Protein AF-A0A925UVD7-F1 (afdb_monomer)

Secondary structure (DSSP, 8-state):
----EEEEE-TTS-EEEEEEHHHHHHHHHTTSEEEEEE-SSPEEETTEEE--EEEEEESS---

Mean predicted aligned error: 3.49 Å

Sequence (63 aa):
MATHEVLVLNSNYEPLNVCNMRRAIALMLLGKAEVLQQRDHPLATIRGNQSAPSVLKMRYQVR

Solvent-accessible surface area (backbone atoms only — not comparable to full-atom values): 3707 Å² total; per-residue (Å²): 129,86,78,53,59,20,44,32,23,28,52,86,68,45,87,66,48,76,41,49,50,70,60,52,50,50,35,43,76,70,66,48,29,46,77,78,37,65,46,95,66,56,40,83,47,100,91,43,78,39,88,28,58,40,27,35,31,30,77,53,78,77,130

Str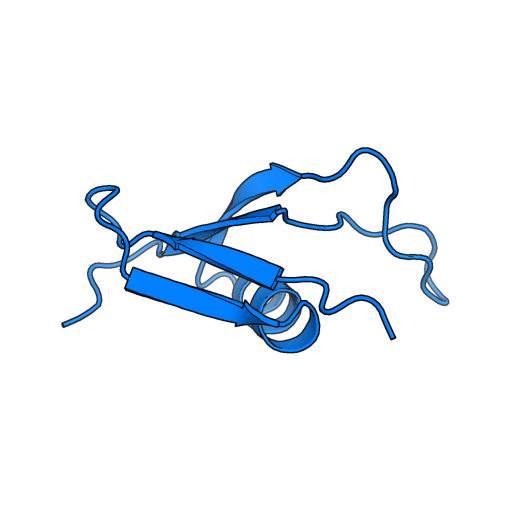ucture (mmCIF, N/CA/C/O backbone):
data_AF-A0A925UVD7-F1
#
_entry.id   AF-A0A925UVD7-F1
#
loop_
_atom_site.group_PDB
_atom_site.id
_atom_site.type_symbol
_atom_site.label_atom_id
_atom_site.label_alt_id
_atom_site.label_comp_id
_atom_site.label_asym_id
_atom_site.label_entity_id
_atom_site.label_seq_id
_atom_site.pdbx_PDB_ins_code
_atom_site.Cartn_x
_atom_site.Cartn_y
_atom_site.Cartn_z
_atom_site.occupancy
_atom_site.B_iso_or_equiv
_atom_site.auth_seq_id
_atom_site.auth_comp_id
_atom_site.auth_asym_id
_atom_site.auth_atom_id
_atom_site.pdbx_PDB_model_num
ATOM 1 N N . MET A 1 1 ? 20.207 1.166 -7.435 1.00 44.03 1 MET A N 1
ATOM 2 C CA . MET A 1 1 ? 18.896 0.488 -7.552 1.00 44.03 1 MET A CA 1
ATOM 3 C C . MET A 1 1 ? 17.841 1.483 -7.114 1.00 44.03 1 MET A C 1
ATOM 5 O O . MET A 1 1 ? 17.904 1.902 -5.968 1.00 44.03 1 MET A O 1
ATOM 9 N N . ALA A 1 2 ? 16.953 1.937 -8.001 1.00 52.38 2 ALA A N 1
ATOM 10 C CA . ALA A 1 2 ? 15.933 2.911 -7.615 1.00 52.38 2 ALA A CA 1
ATOM 11 C C . ALA A 1 2 ? 15.030 2.297 -6.535 1.00 52.38 2 ALA A C 1
ATOM 13 O O . ALA A 1 2 ? 14.347 1.298 -6.779 1.00 52.38 2 ALA A O 1
ATOM 14 N N . THR A 1 3 ? 15.060 2.861 -5.331 1.00 61.75 3 THR A N 1
ATOM 15 C CA . THR A 1 3 ? 14.118 2.539 -4.266 1.00 61.75 3 THR A CA 1
ATOM 16 C C . THR A 1 3 ? 12.739 2.961 -4.7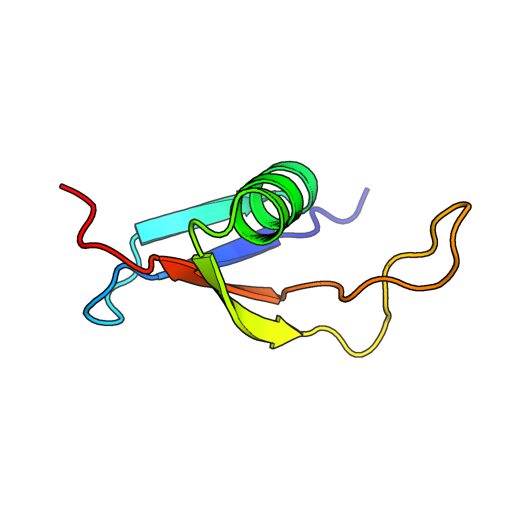59 1.00 61.75 3 THR A C 1
ATOM 18 O O . THR A 1 3 ? 12.425 4.138 -4.904 1.00 61.75 3 THR A O 1
ATOM 21 N N . HIS A 1 4 ? 11.916 1.983 -5.136 1.00 82.69 4 HIS A N 1
ATOM 22 C CA . HIS A 1 4 ? 10.531 2.237 -5.524 1.00 82.69 4 HIS A CA 1
ATOM 23 C C . HIS A 1 4 ? 9.733 2.468 -4.243 1.00 82.69 4 HIS A C 1
ATOM 25 O O . HIS A 1 4 ? 9.087 1.558 -3.719 1.00 82.69 4 HIS A O 1
ATOM 31 N N . GLU A 1 5 ? 9.900 3.667 -3.697 1.00 94.44 5 GLU A N 1
ATOM 32 C CA . GLU A 1 5 ? 9.210 4.140 -2.510 1.00 94.44 5 GLU A CA 1
ATOM 33 C C . GLU A 1 5 ? 7.739 4.392 -2.820 1.00 94.44 5 GLU A C 1
ATOM 35 O O . GLU A 1 5 ? 7.365 4.827 -3.918 1.00 94.44 5 GLU A O 1
ATOM 40 N N . VAL A 1 6 ? 6.914 4.058 -1.838 1.00 96.88 6 VAL A N 1
ATOM 41 C CA . VAL A 1 6 ? 5.464 4.170 -1.870 1.00 96.88 6 VAL A CA 1
ATOM 42 C C . VAL A 1 6 ? 5.035 4.833 -0.576 1.00 96.88 6 VAL A C 1
ATOM 44 O O . VAL A 1 6 ? 5.285 4.298 0.510 1.00 96.88 6 VAL A O 1
ATOM 47 N N . LEU A 1 7 ? 4.384 5.985 -0.694 1.00 98.12 7 LEU A N 1
ATOM 48 C CA . LEU A 1 7 ? 3.787 6.667 0.443 1.00 98.12 7 LEU A CA 1
ATOM 49 C C . LEU A 1 7 ? 2.556 5.884 0.899 1.00 98.12 7 LEU A C 1
ATOM 51 O O . LEU A 1 7 ? 1.683 5.546 0.102 1.00 98.12 7 LEU A O 1
ATOM 55 N N . VAL A 1 8 ? 2.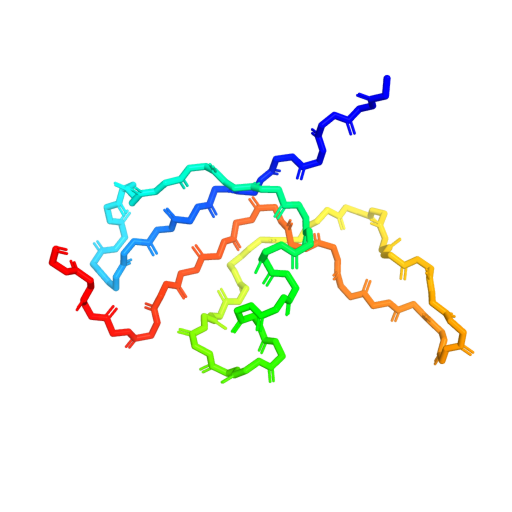486 5.592 2.188 1.00 98.19 8 VAL A N 1
ATOM 56 C CA . VAL A 1 8 ? 1.335 4.965 2.826 1.00 98.19 8 VAL A CA 1
ATOM 57 C C . VAL A 1 8 ? 0.681 6.007 3.710 1.00 98.19 8 VAL A C 1
ATOM 59 O O . VAL A 1 8 ? 1.309 6.545 4.621 1.00 98.19 8 VAL A O 1
ATOM 62 N N . LEU A 1 9 ? -0.587 6.268 3.438 1.00 98.56 9 LEU A N 1
ATOM 63 C CA . LEU A 1 9 ? -1.448 7.112 4.243 1.00 98.56 9 LEU A CA 1
ATOM 64 C C . LEU A 1 9 ? -2.305 6.251 5.162 1.00 98.56 9 LEU A C 1
ATOM 66 O O . LEU A 1 9 ? -2.688 5.124 4.825 1.00 98.56 9 LEU A O 1
ATOM 70 N N . ASN A 1 10 ? -2.631 6.802 6.318 1.00 98.06 10 ASN A N 1
ATOM 71 C CA . ASN A 1 10 ? -3.626 6.238 7.207 1.00 98.06 10 ASN A CA 1
ATOM 72 C C . ASN A 1 10 ? -5.044 6.465 6.642 1.00 98.06 10 ASN A C 1
ATOM 74 O O . ASN A 1 10 ? -5.224 7.149 5.631 1.00 98.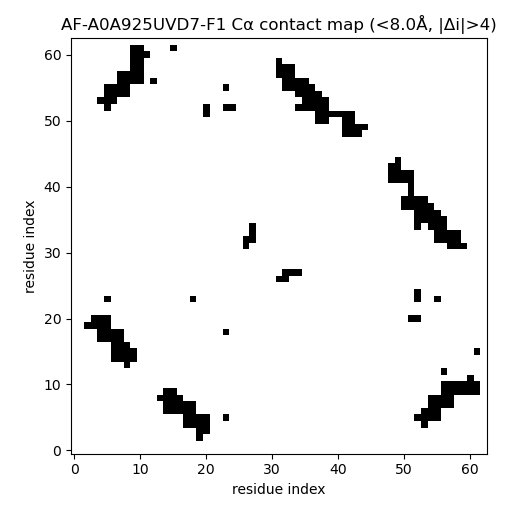06 10 ASN A O 1
ATOM 78 N N . SER A 1 11 ? -6.073 5.890 7.270 1.00 97.38 11 SER A N 1
ATOM 79 C CA . SER A 1 11 ? -7.449 5.989 6.757 1.00 97.38 11 SER A CA 1
ATOM 80 C C . SER A 1 11 ? -8.000 7.422 6.726 1.00 97.38 11 SER A C 1
ATOM 82 O O . SER A 1 11 ? -8.854 7.734 5.899 1.00 97.38 11 SER A O 1
ATOM 84 N N . ASN A 1 12 ? -7.445 8.303 7.562 1.00 97.12 12 ASN A N 1
ATOM 85 C CA . ASN A 1 12 ? -7.723 9.738 7.630 1.00 97.12 12 ASN A CA 1
ATOM 86 C C . ASN A 1 12 ? -6.814 10.605 6.726 1.00 97.12 12 ASN A C 1
ATOM 88 O O . ASN A 1 12 ? -6.782 11.816 6.906 1.00 97.12 12 ASN A O 1
ATOM 92 N N . TYR A 1 13 ? -6.090 10.014 5.767 1.00 97.56 13 TYR A N 1
ATOM 93 C CA . TYR A 1 13 ? -5.151 10.690 4.852 1.00 97.56 13 TYR A CA 1
ATOM 94 C C . T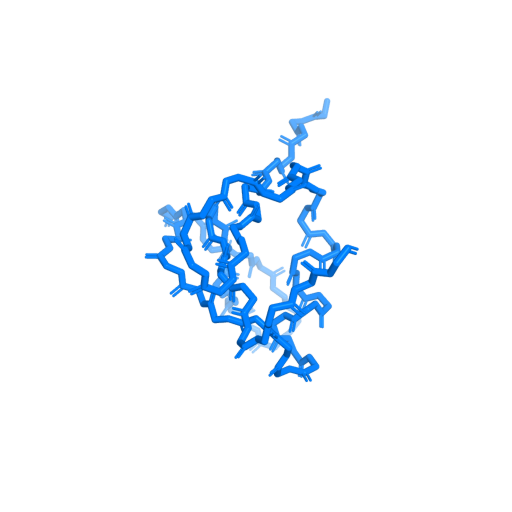YR A 1 13 ? -3.873 11.262 5.490 1.00 97.56 13 TYR A C 1
ATOM 96 O O . TYR A 1 13 ? -3.049 11.832 4.775 1.00 97.56 13 TYR A O 1
ATOM 104 N N . GLU A 1 14 ? -3.641 11.065 6.788 1.00 97.88 14 GLU A N 1
ATOM 105 C CA . GLU A 1 14 ? -2.370 11.453 7.405 1.00 97.88 14 GLU A CA 1
ATOM 106 C C . GLU A 1 14 ? -1.224 10.537 6.936 1.00 97.88 14 GLU A C 1
ATOM 108 O O . GLU A 1 14 ? -1.441 9.336 6.722 1.00 97.88 14 GLU A O 1
ATOM 113 N N . PRO A 1 15 ? 0.010 11.054 6.778 1.00 97.62 15 PRO A N 1
ATOM 114 C CA . PRO A 1 15 ? 1.165 10.230 6.438 1.00 97.62 15 PRO A CA 1
ATOM 115 C C . PRO A 1 15 ? 1.417 9.170 7.514 1.00 97.62 15 PRO A C 1
ATOM 117 O O . PRO A 1 15 ? 1.645 9.499 8.674 1.00 97.62 15 PRO A O 1
ATOM 120 N N . LEU A 1 16 ? 1.398 7.894 7.128 1.00 97.44 16 LEU A N 1
ATOM 121 C CA . LEU A 1 16 ? 1.640 6.778 8.043 1.00 97.44 16 LEU A CA 1
ATOM 122 C C . LEU A 1 16 ? 3.074 6.260 7.934 1.00 97.44 16 LEU A C 1
ATOM 124 O O . LEU A 1 16 ? 3.723 6.004 8.943 1.00 97.44 16 LEU A O 1
ATOM 128 N N . ASN A 1 17 ? 3.556 6.033 6.710 1.00 96.94 17 ASN A N 1
ATOM 129 C CA . ASN A 1 17 ? 4.893 5.497 6.462 1.00 96.94 17 ASN A CA 1
ATOM 130 C C . ASN A 1 17 ? 5.301 5.673 4.992 1.00 96.94 17 ASN A C 1
ATOM 132 O O . ASN A 1 17 ? 4.446 5.789 4.120 1.00 96.94 17 ASN A O 1
ATOM 136 N N . VAL A 1 18 ? 6.593 5.565 4.692 1.00 97.25 18 VAL A N 1
ATOM 137 C CA . VAL A 1 18 ? 7.093 5.302 3.337 1.00 97.25 18 VAL A CA 1
ATOM 138 C C . VAL A 1 18 ? 7.622 3.872 3.300 1.00 97.25 18 VAL A C 1
ATOM 140 O O . VAL A 1 18 ? 8.448 3.473 4.117 1.00 97.25 18 VAL A O 1
ATOM 143 N N . CYS A 1 19 ? 7.117 3.056 2.377 1.00 96.12 19 CYS A N 1
ATOM 144 C CA . CYS A 1 19 ? 7.525 1.660 2.252 1.00 96.12 19 CYS A CA 1
ATOM 145 C C . CYS A 1 19 ? 8.034 1.327 0.851 1.00 96.12 19 CYS A C 1
ATOM 147 O O . CYS A 1 19 ? 7.882 2.100 -0.088 1.00 96.12 19 CYS A O 1
ATOM 149 N N . ASN A 1 20 ? 8.645 0.152 0.705 1.00 95.25 20 ASN A N 1
ATOM 150 C CA . ASN A 1 20 ? 9.071 -0.333 -0.601 1.00 95.25 20 ASN A CA 1
ATOM 151 C C . ASN A 1 20 ? 7.909 -0.944 -1.402 1.00 95.25 20 ASN A C 1
ATOM 153 O O . ASN A 1 20 ? 6.882 -1.362 -0.857 1.00 95.25 20 ASN A O 1
ATOM 157 N N . MET A 1 21 ? 8.140 -1.088 -2.708 1.00 93.94 21 MET A N 1
ATOM 158 C CA . MET A 1 21 ? 7.175 -1.651 -3.648 1.00 93.94 21 MET A CA 1
ATOM 159 C C . MET A 1 21 ? 6.622 -3.016 -3.223 1.00 93.94 21 MET A C 1
ATOM 161 O O . MET A 1 21 ? 5.430 -3.282 -3.356 1.00 93.94 21 MET A O 1
ATOM 165 N N . ARG A 1 22 ? 7.477 -3.888 -2.674 1.00 93.31 22 ARG A N 1
ATOM 166 C CA . ARG A 1 22 ? 7.094 -5.248 -2.273 1.00 93.31 22 ARG A CA 1
ATOM 167 C C . ARG A 1 22 ? 6.042 -5.231 -1.167 1.00 93.31 22 ARG A C 1
ATOM 169 O O . ARG A 1 22 ? 5.046 -5.947 -1.260 1.00 93.31 22 ARG A O 1
ATOM 176 N N . ARG A 1 23 ? 6.241 -4.400 -0.140 1.00 95.94 23 ARG A N 1
ATOM 177 C CA . ARG A 1 23 ? 5.278 -4.231 0.955 1.00 95.94 23 ARG A CA 1
ATOM 178 C C . ARG A 1 23 ? 3.980 -3.601 0.458 1.00 95.94 23 ARG A C 1
ATOM 180 O O . ARG A 1 23 ? 2.912 -4.066 0.841 1.00 95.94 23 ARG A O 1
ATOM 187 N N . ALA A 1 24 ? 4.066 -2.595 -0.408 1.00 96.38 24 ALA A N 1
ATOM 188 C CA . ALA A 1 24 ? 2.895 -1.956 -0.998 1.00 96.38 24 ALA A CA 1
ATOM 189 C C . ALA A 1 24 ? 2.023 -2.952 -1.784 1.00 96.38 24 ALA A C 1
ATOM 191 O O . ALA A 1 24 ? 0.817 -3.035 -1.553 1.00 96.38 24 ALA A O 1
ATOM 192 N N . ILE A 1 25 ? 2.634 -3.777 -2.639 1.00 94.75 25 ILE A N 1
ATOM 193 C CA . ILE A 1 25 ? 1.918 -4.831 -3.371 1.00 94.75 25 ILE A CA 1
ATOM 1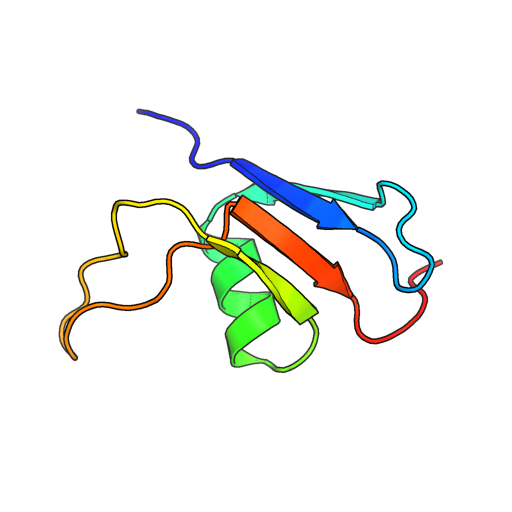94 C C . ILE A 1 25 ? 1.295 -5.848 -2.414 1.00 94.75 25 ILE A C 1
ATOM 196 O O . ILE A 1 25 ? 0.141 -6.219 -2.604 1.00 94.75 25 ILE A O 1
ATOM 200 N N . ALA A 1 26 ? 2.000 -6.259 -1.356 1.00 95.94 26 ALA A N 1
ATOM 201 C CA . ALA A 1 26 ? 1.427 -7.161 -0.358 1.00 95.94 26 ALA A CA 1
ATOM 202 C C . ALA A 1 26 ? 0.180 -6.559 0.318 1.00 95.94 26 ALA A C 1
ATOM 204 O O . ALA A 1 26 ? -0.836 -7.237 0.433 1.00 95.94 26 ALA A O 1
ATOM 205 N N . LEU A 1 27 ? 0.217 -5.284 0.721 1.00 97.00 27 LEU A N 1
ATOM 206 C CA . LEU A 1 27 ? -0.936 -4.599 1.325 1.00 97.00 27 LEU A CA 1
ATOM 207 C C . LEU A 1 27 ? -2.131 -4.507 0.368 1.00 97.00 27 LEU A C 1
ATOM 209 O O . LEU A 1 27 ? -3.268 -4.701 0.798 1.00 97.00 27 LEU A O 1
ATOM 213 N N . MET A 1 28 ? -1.865 -4.239 -0.910 1.00 95.12 28 MET A N 1
ATOM 214 C CA . MET A 1 28 ? -2.877 -4.173 -1.963 1.00 95.12 28 MET A CA 1
ATOM 215 C C . MET A 1 28 ? -3.519 -5.543 -2.217 1.00 95.12 28 MET A C 1
ATOM 217 O O . MET A 1 28 ? -4.740 -5.662 -2.186 1.00 95.12 28 MET A O 1
ATOM 221 N N . LEU A 1 29 ? -2.712 -6.592 -2.412 1.00 94.19 29 LEU A N 1
ATOM 222 C CA . LEU A 1 29 ? -3.200 -7.950 -2.686 1.00 94.19 29 LEU A CA 1
ATOM 223 C C . LEU A 1 29 ? -3.938 -8.566 -1.494 1.00 94.19 29 LEU A C 1
ATOM 225 O O . LEU A 1 29 ? -4.900 -9.300 -1.682 1.00 94.19 29 LEU A O 1
ATOM 229 N N . LEU A 1 30 ? -3.520 -8.239 -0.269 1.00 97.31 30 LEU A N 1
ATOM 230 C CA . LEU A 1 30 ? -4.228 -8.628 0.953 1.00 97.31 30 LEU A CA 1
ATOM 231 C C . LEU A 1 30 ? -5.507 -7.808 1.192 1.00 97.31 30 LEU A C 1
ATOM 233 O O . LEU A 1 30 ? -6.162 -8.000 2.214 1.00 97.31 30 LEU A O 1
ATOM 237 N N . GLY A 1 31 ? -5.835 -6.854 0.315 1.00 96.94 31 GLY A N 1
ATOM 238 C CA . GLY A 1 31 ? -7.016 -6.005 0.443 1.00 96.94 31 GLY A CA 1
ATOM 239 C C . GLY A 1 31 ? -6.976 -5.053 1.640 1.00 96.94 31 GLY A C 1
ATOM 240 O O . GLY A 1 31 ? -8.018 -4.548 2.039 1.00 96.94 31 GLY A O 1
ATOM 241 N N . LYS A 1 32 ? -5.802 -4.792 2.232 1.00 97.88 32 LYS A N 1
ATOM 242 C CA . LYS A 1 32 ? -5.648 -3.928 3.421 1.00 97.88 32 LYS A CA 1
ATOM 243 C C . LYS A 1 32 ? -5.564 -2.446 3.078 1.00 97.88 32 LYS A C 1
ATOM 245 O O . LYS A 1 32 ? -5.910 -1.600 3.902 1.00 97.88 32 LYS A O 1
ATOM 250 N N . ALA A 1 33 ? -5.084 -2.145 1.879 1.00 98.00 33 ALA A N 1
ATOM 251 C CA . ALA A 1 33 ? -4.916 -0.791 1.387 1.00 98.00 33 ALA A CA 1
ATOM 252 C C . ALA A 1 33 ? -5.539 -0.642 -0.001 1.00 98.00 33 ALA A C 1
ATOM 254 O O . ALA A 1 33 ? -5.608 -1.602 -0.771 1.00 98.00 33 ALA A O 1
ATOM 255 N N . GLU A 1 34 ? -5.985 0.567 -0.312 1.00 97.31 34 GLU A N 1
ATOM 256 C CA . GLU A 1 34 ? -6.405 0.962 -1.651 1.00 97.31 34 GLU A CA 1
ATOM 257 C C . GLU A 1 34 ? -5.354 1.853 -2.309 1.00 97.31 34 GLU A C 1
ATOM 259 O O . GLU A 1 34 ? -4.586 2.544 -1.635 1.00 97.31 34 GLU A O 1
ATOM 264 N N . VAL A 1 35 ? -5.304 1.810 -3.637 1.00 97.25 35 VAL A N 1
ATOM 265 C CA . VAL A 1 35 ? -4.358 2.600 -4.421 1.00 97.25 35 VAL A CA 1
ATOM 266 C C . VAL A 1 35 ? -4.959 3.972 -4.684 1.00 97.25 35 VAL A C 1
ATOM 268 O O . VAL A 1 35 ? -6.000 4.061 -5.327 1.00 97.25 35 VAL A O 1
ATOM 271 N N . LEU A 1 36 ? -4.291 5.028 -4.217 1.00 97.62 36 LEU A N 1
ATOM 272 C CA . LEU A 1 36 ? -4.677 6.407 -4.531 1.00 97.62 36 LEU A CA 1
ATOM 273 C C . LEU A 1 36 ? -3.940 6.938 -5.758 1.00 97.62 36 LEU A C 1
ATOM 275 O O . LEU A 1 36 ? -4.502 7.707 -6.529 1.00 97.62 36 LEU A O 1
ATOM 279 N N . GLN A 1 37 ? -2.685 6.524 -5.940 1.00 96.94 37 GLN A N 1
ATOM 280 C CA . GLN A 1 37 ? -1.877 6.936 -7.078 1.00 96.94 37 GLN A CA 1
ATOM 281 C C . GLN A 1 37 ? -0.992 5.788 -7.557 1.00 96.94 37 GLN A C 1
ATOM 283 O O . GLN A 1 37 ? -0.452 5.012 -6.761 1.00 96.94 37 GLN A O 1
ATOM 288 N N . GLN A 1 38 ? -0.853 5.692 -8.875 1.00 94.75 38 GLN A N 1
ATOM 289 C CA . GLN A 1 38 ? -0.005 4.729 -9.568 1.00 94.75 38 GLN A CA 1
ATOM 290 C C . GLN A 1 38 ? 1.081 5.475 -10.337 1.00 94.75 38 GLN A C 1
ATOM 292 O O . GLN A 1 38 ? 0.913 6.636 -10.702 1.00 94.75 38 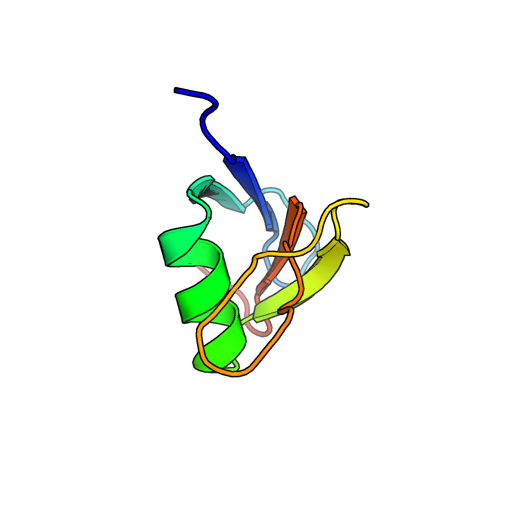GLN A O 1
ATOM 297 N N . ARG A 1 39 ? 2.203 4.802 -10.569 1.00 93.12 39 ARG A N 1
ATOM 298 C CA . ARG A 1 39 ? 3.246 5.257 -11.488 1.00 93.12 39 ARG A CA 1
ATOM 299 C C . ARG A 1 39 ? 2.811 4.973 -12.926 1.00 93.12 39 ARG A C 1
ATOM 301 O O . ARG A 1 39 ? 2.109 3.993 -13.165 1.00 93.12 39 ARG A O 1
ATOM 308 N N . ASP A 1 40 ? 3.325 5.756 -13.871 1.00 91.94 40 ASP A N 1
ATOM 309 C CA . ASP A 1 40 ? 3.050 5.566 -15.306 1.00 91.94 40 ASP A CA 1
ATOM 310 C C . ASP A 1 40 ? 3.558 4.218 -15.829 1.00 91.94 40 ASP A C 1
ATOM 312 O O . ASP A 1 40 ? 3.013 3.647 -16.769 1.00 91.94 40 ASP A O 1
ATOM 316 N N . HIS A 1 41 ? 4.618 3.702 -15.204 1.00 90.19 41 HIS A N 1
ATOM 317 C CA . HIS A 1 41 ? 5.251 2.448 -15.583 1.00 90.19 41 HIS A CA 1
ATOM 318 C C . HIS A 1 41 ? 4.729 1.324 -14.674 1.00 90.19 41 HIS A C 1
ATOM 320 O O . HIS A 1 41 ? 5.076 1.301 -13.486 1.00 90.19 41 HIS A O 1
ATOM 326 N N . PRO A 1 42 ? 3.900 0.398 -15.190 1.00 90.56 42 PRO A N 1
ATOM 327 C CA . PRO A 1 42 ? 3.390 -0.722 -14.409 1.00 90.56 42 PRO A CA 1
ATOM 328 C C . PRO A 1 42 ? 4.488 -1.753 -14.107 1.00 90.56 42 PRO A C 1
ATOM 330 O O . PRO A 1 42 ? 5.528 -1.813 -14.764 1.00 90.56 42 PRO A O 1
ATOM 333 N N . LEU A 1 43 ? 4.242 -2.605 -13.113 1.00 89.75 43 LEU A N 1
ATOM 334 C CA . LEU A 1 43 ? 5.118 -3.722 -12.772 1.00 89.75 43 LEU A CA 1
ATOM 335 C C . LEU A 1 43 ? 4.911 -4.870 -13.761 1.00 89.75 43 LEU A C 1
ATOM 337 O O . LEU A 1 43 ? 3.809 -5.408 -13.861 1.00 89.75 43 LEU A O 1
ATOM 341 N N . ALA A 1 44 ? 5.976 -5.299 -14.432 1.00 90.31 44 ALA A N 1
ATOM 342 C CA . ALA A 1 44 ? 5.948 -6.509 -15.244 1.00 90.31 44 ALA A CA 1
ATOM 343 C C . ALA A 1 44 ? 5.911 -7.754 -14.342 1.00 90.31 44 ALA A C 1
ATOM 345 O O . ALA A 1 44 ? 6.745 -7.917 -13.449 1.00 90.31 44 ALA A O 1
ATOM 346 N N . THR A 1 45 ? 4.954 -8.649 -14.575 1.00 88.88 45 THR A N 1
ATOM 347 C CA . THR A 1 45 ? 4.853 -9.937 -13.879 1.00 88.88 45 THR A CA 1
ATOM 348 C C . THR A 1 45 ? 4.628 -11.068 -14.875 1.00 88.88 45 THR A C 1
ATOM 350 O O . THR A 1 45 ? 4.226 -10.839 -16.013 1.00 88.88 45 THR A O 1
ATOM 353 N N . ILE A 1 46 ? 4.821 -12.315 -14.437 1.00 93.00 46 ILE 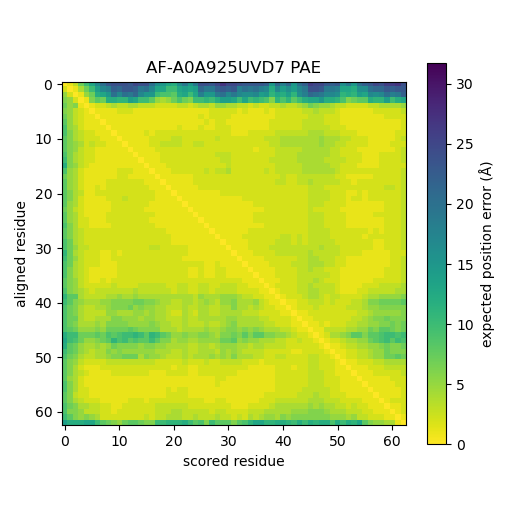A N 1
ATOM 354 C CA . ILE A 1 46 ? 4.557 -13.500 -15.273 1.00 93.00 46 ILE A CA 1
ATOM 355 C C . ILE A 1 46 ? 3.096 -13.608 -15.744 1.00 93.00 46 ILE A C 1
ATOM 357 O O . ILE A 1 46 ? 2.820 -14.295 -16.719 1.00 93.00 46 ILE A O 1
ATOM 361 N N . ARG A 1 47 ? 2.156 -12.947 -15.054 1.00 90.94 47 ARG A N 1
ATOM 362 C CA . ARG A 1 47 ? 0.726 -12.921 -15.403 1.00 90.94 47 ARG A CA 1
ATOM 363 C C . ARG A 1 47 ? 0.334 -1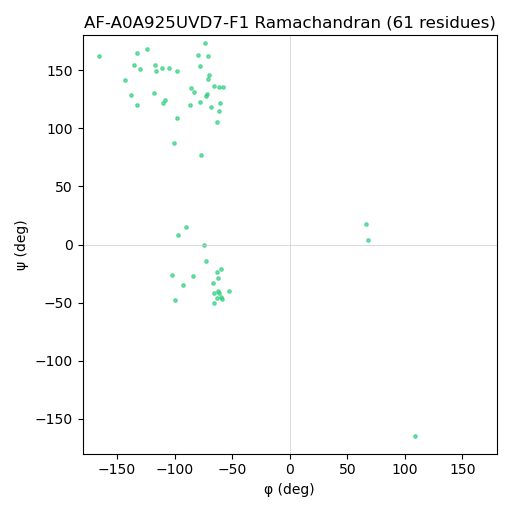1.668 -16.196 1.00 90.94 47 ARG A C 1
ATOM 365 O O . ARG A 1 47 ? -0.850 -11.448 -16.414 1.00 90.94 47 ARG A O 1
ATOM 372 N N . GLY A 1 48 ? 1.309 -10.861 -16.615 1.00 91.50 48 GLY A N 1
ATOM 373 C CA . GLY A 1 48 ? 1.098 -9.577 -17.279 1.00 91.50 48 GLY A CA 1
ATOM 374 C C . GLY A 1 48 ? 1.453 -8.385 -16.392 1.00 91.50 48 GLY A C 1
ATOM 375 O O . GLY A 1 48 ? 2.147 -8.516 -15.379 1.00 91.50 48 GLY A O 1
ATOM 376 N N . ASN A 1 49 ? 0.994 -7.202 -16.790 1.00 90.94 49 ASN A N 1
ATOM 377 C CA . ASN A 1 49 ? 1.308 -5.960 -16.093 1.00 90.94 49 ASN A CA 1
ATOM 378 C C . ASN A 1 49 ? 0.385 -5.743 -14.890 1.00 90.94 49 ASN A C 1
ATOM 380 O O . ASN A 1 49 ? -0.834 -5.807 -15.010 1.00 90.94 49 ASN A O 1
ATOM 384 N N . GLN A 1 50 ? 0.982 -5.428 -13.742 1.00 88.25 50 GLN A N 1
ATOM 385 C CA . GLN A 1 50 ? 0.289 -5.071 -12.507 1.00 88.25 50 GLN A CA 1
ATOM 386 C C . GLN A 1 50 ? 0.496 -3.591 -12.182 1.00 88.25 50 GLN A C 1
ATOM 388 O O . GLN A 1 50 ? 1.531 -3.010 -12.510 1.00 88.25 50 GLN A O 1
ATOM 393 N N . SER A 1 51 ? -0.461 -2.976 -11.485 1.00 88.81 51 SER A N 1
ATOM 394 C CA . SER A 1 51 ? -0.327 -1.583 -11.050 1.00 88.81 51 SER A CA 1
ATOM 395 C C . SER A 1 51 ? 0.916 -1.394 -10.178 1.00 88.81 51 SER A C 1
ATOM 397 O O . SER A 1 51 ? 1.147 -2.173 -9.250 1.00 88.81 51 SER A O 1
ATOM 399 N N . ALA A 1 52 ? 1.668 -0.326 -10.433 1.00 93.75 52 ALA A N 1
ATOM 400 C CA . ALA A 1 52 ? 2.801 0.098 -9.620 1.00 93.75 52 ALA A CA 1
ATOM 401 C C . ALA A 1 52 ? 2.371 1.256 -8.697 1.00 93.75 52 ALA A C 1
ATOM 403 O O . ALA A 1 52 ? 2.489 2.414 -9.103 1.00 93.75 52 ALA A O 1
ATOM 404 N N . PRO A 1 53 ? 1.822 1.004 -7.491 1.00 95.81 53 PRO A N 1
ATOM 405 C CA . PRO A 1 53 ? 1.379 2.086 -6.619 1.00 95.81 53 PRO A CA 1
ATOM 406 C C . PRO A 1 53 ? 2.534 3.006 -6.206 1.00 95.81 53 PRO A C 1
ATOM 408 O O . PRO A 1 53 ? 3.607 2.544 -5.825 1.00 95.81 53 PRO A O 1
ATOM 411 N N . SER A 1 54 ? 2.295 4.312 -6.250 1.00 96.50 54 SER A N 1
ATOM 412 C CA . SER A 1 54 ? 3.146 5.345 -5.645 1.00 96.50 54 SER A CA 1
ATOM 413 C C . SER A 1 54 ? 2.556 5.871 -4.337 1.00 96.50 54 SER A C 1
ATOM 415 O O . SER A 1 54 ? 3.313 6.270 -3.453 1.00 96.50 54 SER A O 1
ATOM 417 N N . VAL A 1 55 ? 1.228 5.801 -4.176 1.00 97.75 55 VAL A N 1
ATOM 418 C CA . VAL A 1 55 ? 0.524 6.171 -2.943 1.00 97.75 55 VAL A CA 1
ATOM 419 C C . VAL A 1 55 ? -0.569 5.151 -2.627 1.00 97.75 55 VAL A C 1
ATOM 421 O O . VAL A 1 55 ? -1.422 4.850 -3.467 1.00 97.75 55 VAL A O 1
ATOM 424 N N . LEU A 1 56 ? -0.562 4.642 -1.396 1.00 98.12 56 LEU A N 1
ATOM 425 C CA . LEU A 1 56 ? -1.595 3.772 -0.837 1.00 98.12 56 LEU A CA 1
ATOM 426 C C . LEU A 1 56 ? -2.294 4.448 0.341 1.00 98.12 56 LEU A C 1
ATOM 428 O O . LEU A 1 56 ? -1.656 5.169 1.103 1.00 98.12 56 LEU A O 1
ATOM 432 N N . LYS A 1 57 ? -3.572 4.132 0.554 1.00 98.50 57 LYS A N 1
ATOM 433 C CA . LYS A 1 57 ? -4.312 4.480 1.774 1.00 98.50 57 LYS A CA 1
ATOM 434 C C . LYS A 1 57 ? -4.773 3.221 2.489 1.00 98.50 57 LYS A C 1
ATOM 436 O O . LYS A 1 57 ? -5.360 2.331 1.872 1.00 98.50 57 LYS A O 1
ATOM 441 N N . MET A 1 58 ? -4.522 3.137 3.790 1.00 98.44 58 MET A N 1
ATOM 442 C CA . MET A 1 58 ? -5.033 2.048 4.619 1.00 98.44 58 MET A CA 1
ATOM 443 C C . MET A 1 58 ? -6.563 2.122 4.704 1.00 98.44 58 MET A C 1
ATOM 445 O O . MET A 1 58 ? -7.132 3.192 4.905 1.00 98.44 58 MET A O 1
ATOM 449 N N . ARG A 1 59 ? -7.245 0.977 4.573 1.00 98.06 59 ARG A N 1
ATOM 450 C CA . ARG A 1 59 ? -8.717 0.904 4.683 1.00 98.06 59 ARG A CA 1
ATOM 451 C C . ARG A 1 59 ? -9.236 1.066 6.112 1.00 98.06 59 ARG A C 1
ATOM 453 O O . ARG A 1 59 ? -10.430 1.243 6.313 1.00 98.06 59 ARG A O 1
ATOM 460 N N . TYR A 1 60 ? -8.349 0.963 7.092 1.00 96.81 60 TYR A N 1
ATOM 461 C CA . TYR A 1 60 ? -8.649 1.075 8.510 1.00 96.81 60 TYR A CA 1
ATOM 462 C C . TYR A 1 60 ? -7.609 1.965 9.179 1.00 96.81 60 TYR A C 1
ATOM 464 O O . TYR A 1 60 ? -6.473 2.063 8.706 1.00 96.81 60 TYR A O 1
ATOM 472 N N . GLN A 1 61 ? -8.000 2.592 10.285 1.00 96.50 61 GLN A N 1
ATOM 473 C CA . GLN A 1 61 ? -7.095 3.428 11.057 1.00 96.50 61 GLN A CA 1
ATOM 474 C C . GLN A 1 61 ? -6.022 2.555 11.714 1.00 96.50 61 GLN A C 1
ATOM 476 O O . GLN A 1 61 ? -6.324 1.678 12.528 1.00 96.50 61 GLN A O 1
ATOM 481 N N . VAL A 1 62 ? -4.768 2.799 11.356 1.00 93.19 62 VAL A N 1
ATOM 482 C CA . VAL A 1 62 ? -3.594 2.232 12.023 1.00 93.19 62 VAL A CA 1
ATOM 483 C C . VAL A 1 62 ? -3.241 3.141 13.200 1.00 93.19 62 VAL A C 1
ATOM 485 O O . VAL A 1 62 ? -3.289 4.363 13.056 1.00 93.19 62 VAL A O 1
ATOM 488 N N . ARG A 1 63 ? -2.965 2.544 14.362 1.00 86.00 63 ARG A N 1
ATOM 489 C CA . ARG A 1 63 ? -2.554 3.240 15.588 1.00 86.00 63 ARG A CA 1
ATOM 490 C C . ARG A 1 63 ? -1.045 3.189 15.751 1.00 86.00 63 ARG A C 1
ATOM 492 O O . ARG A 1 63 ? -0.469 2.162 15.322 1.00 86.00 63 ARG A O 1
#

Nearest PDB structures (foldseek):
  8dmb-assembly1_P  TM=8.212E-01  e=3.034E-01  Saccharomyces cerevisiae S288C
  7po1-assembly1_8  TM=5.438E-01  e=1.012E-01  Homo sapiens
  2cnt-assembly4_D  TM=3.933E-01  e=3.531E+00  Salmonella enterica subsp. enterica serovar Typhimurium str. LT2

Foldseek 3Di:
DPFLWAFEAEQVRHTDDIDGQVVVVVCVVVVQKDAPDFDPDFDQDPVGTHTRGRYIYGNHGDD

pLDDT: mean 92.92, std 9.74, range [44.03, 98.56]

Radius of gyration: 11.47 Å; Cα contacts (8 Å, |Δi|>4): 116; chains: 1; bounding box: 28×25×33 Å